Protein AF-A0A1D9LCJ1-F1 (afdb_monomer)

InterPro domains:
  IPR001387 Cro/C1-type, helix-turn-helix domain [PS50943] (10-64)
  IPR001387 Cro/C1-type, helix-turn-helix domain [cd00093] (10-64)
  IPR010982 Lambda repressor-like, DNA-binding domain superfamily [G3DSA:1.10.260.40] (9-82)
  IPR010982 Lambda repressor-like, DNA-binding domain superfamily [SSF47413] (7-64)
  IPR055172 RsaL-like, HTH domain [PF22495] (10-53)

Structure (mmCIF, N/CA/C/O backbone):
data_AF-A0A1D9LCJ1-F1
#
_entry.id   AF-A0A1D9LCJ1-F1
#
loop_
_atom_site.group_PDB
_atom_site.id
_atom_site.type_symbol
_atom_site.label_atom_id
_atom_site.label_alt_id
_atom_site.label_comp_id
_atom_site.label_asym_id
_atom_site.label_entity_id
_atom_site.label_seq_id
_atom_site.pdbx_PDB_ins_code
_atom_site.Cartn_x
_atom_site.Cartn_y
_atom_site.Cartn_z
_atom_site.occupancy
_atom_site.B_iso_or_equiv
_atom_site.auth_seq_id
_atom_site.auth_comp_id
_atom_site.auth_asym_id
_atom_site.auth_atom_id
_atom_site.pdbx_PDB_model_num
ATOM 1 N N . MET A 1 1 ? -7.397 -2.219 -14.719 1.00 39.66 1 MET A N 1
ATOM 2 C CA . MET A 1 1 ? -7.357 -3.474 -13.934 1.00 39.66 1 MET A CA 1
ATOM 3 C C . MET A 1 1 ? -8.109 -3.286 -12.623 1.00 39.66 1 MET A C 1
ATOM 5 O O . MET A 1 1 ? -7.957 -2.248 -11.983 1.00 39.66 1 MET A O 1
ATOM 9 N N . LYS A 1 2 ? -8.974 -4.237 -12.256 1.00 38.28 2 LYS A N 1
ATOM 10 C CA . LYS A 1 2 ? -9.652 -4.252 -10.954 1.00 38.28 2 LYS A CA 1
ATOM 11 C C . LYS A 1 2 ? -8.644 -4.743 -9.913 1.00 38.28 2 LYS A C 1
ATOM 13 O O . LYS A 1 2 ? -8.410 -5.937 -9.819 1.00 38.28 2 LYS A O 1
ATOM 18 N N . THR A 1 3 ? -8.035 -3.838 -9.155 1.00 47.38 3 THR A N 1
ATOM 19 C CA . THR A 1 3 ? -7.283 -4.203 -7.945 1.00 47.38 3 THR A CA 1
ATOM 20 C C . THR A 1 3 ? -8.301 -4.446 -6.832 1.00 47.38 3 THR A C 1
ATOM 22 O O . THR A 1 3 ? -8.508 -3.591 -5.976 1.00 47.38 3 THR A O 1
ATOM 25 N N . GLN A 1 4 ? -9.053 -5.543 -6.926 1.00 54.41 4 GLN A N 1
ATOM 26 C CA . GLN A 1 4 ? -9.739 -6.078 -5.755 1.00 54.41 4 GLN A CA 1
ATOM 27 C C . GLN A 1 4 ? -8.716 -6.909 -4.992 1.00 54.41 4 GLN A C 1
ATOM 29 O O . GLN A 1 4 ? -7.950 -7.660 -5.593 1.00 54.41 4 GLN A O 1
ATOM 34 N N . LEU A 1 5 ? -8.672 -6.732 -3.675 1.00 60.41 5 LEU A N 1
ATOM 35 C CA . LEU A 1 5 ? -7.901 -7.625 -2.827 1.00 60.41 5 LEU A CA 1
ATOM 36 C C . LEU A 1 5 ? -8.517 -9.025 -2.972 1.00 60.41 5 LEU A C 1
ATOM 38 O O . LEU A 1 5 ? -9.686 -9.219 -2.650 1.00 60.41 5 LEU A O 1
ATOM 42 N N . ASN A 1 6 ? -7.739 -9.988 -3.466 1.00 71.56 6 ASN A N 1
ATOM 43 C CA . ASN A 1 6 ? -8.166 -11.392 -3.539 1.00 71.56 6 ASN A CA 1
ATOM 44 C C . ASN A 1 6 ? -8.260 -12.038 -2.140 1.00 71.56 6 ASN A C 1
ATOM 46 O O . ASN A 1 6 ? -8.748 -13.154 -2.004 1.00 71.56 6 ASN A O 1
ATOM 50 N N . GLN A 1 7 ? -7.7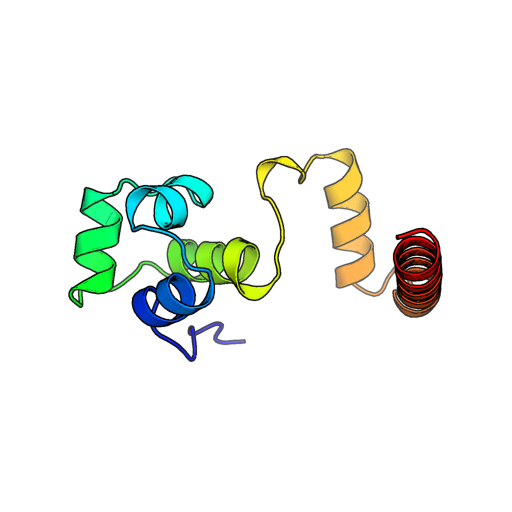84 -11.330 -1.111 1.00 83.38 7 GLN A N 1
ATOM 51 C CA . GLN A 1 7 ? -7.809 -11.694 0.302 1.00 83.38 7 GLN A CA 1
ATOM 52 C C . GLN A 1 7 ? -8.400 -10.538 1.110 1.00 83.38 7 GLN A C 1
ATOM 54 O O . GLN A 1 7 ? -8.236 -9.364 0.773 1.00 83.38 7 GLN A O 1
ATOM 59 N N . THR A 1 8 ? -9.072 -10.838 2.211 1.00 90.88 8 THR A N 1
ATOM 60 C CA . THR A 1 8 ? -9.581 -9.809 3.119 1.00 90.88 8 THR A CA 1
ATOM 61 C C . THR A 1 8 ? -8.430 -9.097 3.835 1.00 90.88 8 THR A C 1
ATOM 63 O O . THR A 1 8 ? -7.383 -9.682 4.116 1.00 90.88 8 THR A O 1
ATOM 66 N N . ALA A 1 9 ? -8.635 -7.835 4.226 1.00 93.69 9 ALA A N 1
ATOM 67 C CA . ALA A 1 9 ? -7.641 -7.091 5.008 1.00 93.69 9 ALA A CA 1
ATOM 68 C C . ALA A 1 9 ? -7.253 -7.817 6.313 1.00 93.69 9 ALA A C 1
ATOM 70 O O . ALA A 1 9 ? -6.108 -7.747 6.752 1.00 93.69 9 ALA A O 1
ATOM 71 N N . ARG A 1 10 ? -8.192 -8.567 6.908 1.00 95.31 10 ARG A N 1
ATOM 72 C CA . ARG A 1 10 ? -7.950 -9.385 8.101 1.00 95.31 10 ARG A CA 1
ATOM 73 C C . ARG A 1 10 ? -6.983 -10.541 7.829 1.00 95.31 10 ARG A C 1
ATOM 75 O O . ARG A 1 10 ? -6.139 -10.817 8.676 1.00 95.31 10 ARG A O 1
ATOM 82 N N . GLU A 1 11 ? -7.109 -11.226 6.697 1.00 95.31 11 GLU A N 1
ATOM 83 C CA . GLU A 1 11 ? -6.216 -12.335 6.327 1.00 95.31 11 GLU A CA 1
ATOM 84 C C . GLU A 1 11 ? -4.797 -11.837 6.059 1.00 95.31 11 GLU A C 1
ATOM 86 O O . GLU A 1 11 ? -3.853 -12.372 6.638 1.00 95.31 11 GLU A O 1
ATOM 91 N N . ILE A 1 12 ? -4.664 -10.752 5.290 1.00 95.19 12 ILE A N 1
ATOM 92 C CA . ILE A 1 12 ? -3.373 -10.093 5.027 1.00 95.19 12 ILE A CA 1
ATOM 93 C C . ILE A 1 12 ? -2.722 -9.671 6.353 1.00 95.19 12 ILE A C 1
ATOM 95 O O . ILE A 1 12 ? -1.544 -9.929 6.603 1.00 95.19 12 ILE A O 1
ATOM 99 N N . ARG A 1 13 ? -3.498 -9.081 7.271 1.00 96.50 13 ARG A N 1
ATOM 100 C CA . ARG A 1 13 ? -2.990 -8.715 8.596 1.00 96.50 13 ARG A CA 1
ATOM 101 C C . ARG A 1 13 ? -2.504 -9.926 9.396 1.00 96.50 13 ARG A C 1
ATOM 103 O O . ARG A 1 13 ? -1.469 -9.850 10.049 1.00 96.50 13 ARG A O 1
ATOM 110 N N . ARG A 1 14 ? -3.238 -11.041 9.371 1.00 95.38 14 ARG A N 1
ATOM 111 C CA . ARG A 1 14 ? -2.824 -12.264 10.078 1.00 95.38 14 ARG A CA 1
ATOM 112 C C . ARG A 1 14 ? -1.515 -12.824 9.526 1.00 95.38 14 ARG A C 1
ATOM 114 O O . ARG A 1 14 ? -0.687 -13.251 10.318 1.00 95.38 14 ARG A O 1
ATOM 121 N N . GLN A 1 15 ? -1.312 -12.773 8.210 1.00 94.38 15 GLN A N 1
ATOM 122 C CA . GLN A 1 15 ? -0.076 -13.234 7.566 1.00 94.38 15 GLN A CA 1
ATOM 123 C C . GLN A 1 15 ? 1.142 -12.384 7.941 1.00 94.38 15 GLN A C 1
ATOM 125 O O . GLN A 1 15 ? 2.235 -12.915 8.082 1.00 94.38 15 GLN A O 1
ATOM 130 N N . THR A 1 16 ? 0.953 -11.081 8.154 1.00 91.88 16 THR A N 1
ATOM 131 C CA . THR A 1 16 ? 2.039 -10.175 8.571 1.00 91.88 16 THR A CA 1
ATOM 132 C C . THR A 1 16 ? 2.349 -10.236 10.072 1.00 91.88 16 THR A C 1
ATOM 13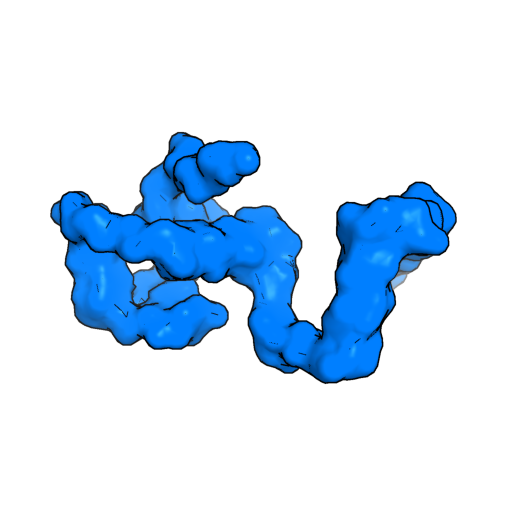4 O O . THR A 1 16 ? 3.294 -9.595 10.521 1.00 91.88 16 THR A O 1
ATOM 137 N N . GLY A 1 17 ? 1.551 -10.956 10.872 1.00 94.94 17 GLY A N 1
ATOM 138 C CA . GLY A 1 17 ? 1.713 -11.027 12.331 1.00 94.94 17 GLY A CA 1
ATOM 139 C C . GLY A 1 17 ? 1.387 -9.724 13.075 1.00 94.94 17 GLY A C 1
ATOM 140 O O . GLY A 1 17 ? 1.595 -9.635 14.284 1.00 94.94 17 GLY A O 1
ATOM 141 N N . LEU A 1 18 ? 0.855 -8.710 12.385 1.00 96.62 18 LEU A N 1
ATOM 142 C CA . LEU A 1 18 ? 0.571 -7.400 12.968 1.00 96.62 18 LEU A CA 1
ATOM 143 C C . LEU A 1 18 ? -0.767 -7.381 13.718 1.00 96.62 18 LEU A C 1
ATOM 145 O O . LEU A 1 18 ? -1.775 -7.978 13.309 1.00 96.62 18 LEU A O 1
ATOM 149 N N . ASN A 1 19 ? -0.822 -6.605 14.800 1.00 97.38 19 ASN A N 1
ATOM 150 C CA . ASN A 1 19 ? -2.101 -6.274 15.424 1.00 97.38 19 ASN A CA 1
ATOM 151 C C . ASN A 1 19 ? -2.873 -5.230 14.585 1.00 97.38 19 ASN A C 1
ATOM 153 O O . ASN A 1 19 ? -2.344 -4.652 13.634 1.00 97.38 19 ASN A O 1
ATOM 157 N N . GLN A 1 20 ? -4.148 -4.989 14.913 1.00 97.19 20 GLN A N 1
ATOM 158 C CA . GLN A 1 20 ? -4.981 -4.046 14.152 1.00 97.19 20 GLN A CA 1
ATOM 159 C C . GLN A 1 20 ? -4.376 -2.638 14.122 1.00 97.19 20 GLN A C 1
ATOM 161 O O . GLN A 1 20 ? -4.298 -2.028 13.062 1.00 97.19 20 GLN A O 1
ATOM 166 N N . GLN A 1 21 ? -3.920 -2.123 15.264 1.00 97.69 21 GLN A N 1
ATOM 167 C CA . GLN A 1 21 ? -3.367 -0.774 15.333 1.00 97.69 21 GLN A CA 1
ATOM 168 C C . GLN A 1 21 ? -2.146 -0.625 14.421 1.00 97.69 21 GLN A C 1
ATOM 170 O O . GLN A 1 21 ? -2.125 0.290 13.608 1.00 97.69 21 GLN A O 1
ATOM 175 N N . GLN A 1 22 ? -1.185 -1.547 14.508 1.00 97.56 22 GLN A N 1
ATOM 176 C CA . GLN A 1 22 ? 0.038 -1.545 13.699 1.00 97.56 22 GLN A CA 1
ATOM 177 C C . GLN A 1 22 ? -0.252 -1.690 12.203 1.00 97.56 22 GLN A C 1
ATOM 179 O O . GLN A 1 22 ? 0.385 -1.043 11.378 1.00 97.56 22 GLN A O 1
ATOM 184 N N . PHE A 1 23 ? -1.203 -2.548 11.838 1.00 97.88 23 PHE A N 1
ATOM 185 C CA . PHE A 1 23 ? -1.546 -2.788 10.441 1.00 97.88 23 PHE A CA 1
ATOM 186 C C . PHE A 1 23 ? -2.209 -1.570 9.793 1.00 97.88 23 PHE A C 1
ATOM 188 O O . PHE A 1 23 ? -1.831 -1.154 8.696 1.00 97.88 23 PHE A O 1
ATOM 195 N N . TRP A 1 24 ? -3.197 -0.990 10.477 1.00 97.88 24 TRP A N 1
ATOM 196 C CA . TRP A 1 24 ? -3.996 0.109 9.943 1.00 97.88 24 TRP A CA 1
ATOM 197 C C . TRP A 1 24 ? -3.264 1.456 10.023 1.00 97.88 24 TRP A C 1
ATOM 199 O O . TRP A 1 24 ? -3.400 2.268 9.104 1.00 97.88 24 TRP A O 1
ATOM 209 N N . SER A 1 25 ? -2.423 1.675 11.043 1.00 97.12 25 SER A N 1
ATOM 210 C CA . SER A 1 25 ? -1.663 2.924 11.183 1.00 97.12 25 SER A CA 1
ATOM 211 C C . SER A 1 25 ? -0.673 3.150 10.041 1.00 97.12 25 SER A C 1
ATOM 213 O O . SER A 1 25 ? -0.531 4.286 9.596 1.00 97.12 25 SER A O 1
ATOM 215 N N . ARG A 1 26 ? -0.066 2.085 9.491 1.00 96.44 26 ARG A N 1
ATOM 216 C CA . ARG A 1 26 ? 0.869 2.169 8.349 1.00 96.44 26 ARG A CA 1
ATOM 217 C C . ARG A 1 26 ? 0.254 2.752 7.072 1.00 96.44 26 ARG A C 1
ATOM 219 O O . ARG A 1 26 ? 0.984 3.159 6.176 1.00 96.44 26 ARG A O 1
ATOM 226 N N . ILE A 1 27 ? -1.076 2.787 6.976 1.00 96.44 27 ILE A N 1
ATOM 227 C CA . ILE A 1 27 ? -1.810 3.383 5.849 1.00 96.44 27 ILE A CA 1
ATOM 228 C C . ILE A 1 27 ? -2.699 4.557 6.283 1.00 96.44 27 ILE A C 1
ATOM 230 O O . ILE A 1 27 ? -3.634 4.923 5.572 1.00 96.44 27 ILE A O 1
ATOM 234 N N . GLY A 1 28 ? -2.439 5.135 7.462 1.00 95.81 28 GLY A N 1
ATOM 235 C CA . GLY A 1 28 ? -3.164 6.302 7.972 1.00 95.81 28 GLY A CA 1
ATOM 236 C C . GLY A 1 28 ? -4.605 6.021 8.410 1.00 95.81 28 GLY A C 1
ATOM 237 O O . GLY A 1 28 ? -5.416 6.943 8.490 1.00 95.81 28 GLY A O 1
ATOM 238 N N . VAL A 1 29 ? -4.954 4.763 8.688 1.00 97.62 29 VAL A N 1
ATOM 239 C CA . VAL A 1 29 ? -6.286 4.372 9.166 1.00 97.62 29 VAL A CA 1
ATOM 240 C C . VAL A 1 29 ? -6.242 4.141 10.677 1.00 97.62 29 VAL A C 1
ATOM 242 O O . VAL A 1 29 ? -5.355 3.473 11.202 1.00 97.62 29 VAL A O 1
ATOM 245 N N . THR A 1 30 ? -7.226 4.678 11.401 1.00 97.75 30 THR A N 1
ATOM 246 C CA . THR A 1 30 ? -7.345 4.462 12.851 1.00 97.75 30 THR A CA 1
ATOM 247 C C . THR A 1 30 ? -7.679 3.003 13.173 1.00 97.75 30 THR A C 1
ATOM 249 O O . THR A 1 30 ? -8.332 2.317 12.386 1.00 97.75 30 THR A O 1
ATOM 252 N N . GLN A 1 31 ? -7.316 2.527 14.370 1.00 96.69 31 GLN A N 1
ATOM 253 C CA . GLN A 1 31 ? -7.652 1.161 14.800 1.00 96.69 31 GLN A CA 1
ATOM 254 C C . GLN A 1 31 ? -9.170 0.903 14.773 1.00 96.69 31 GLN A C 1
ATOM 256 O O . GLN A 1 31 ? -9.601 -0.144 14.293 1.00 96.69 31 GLN A O 1
ATOM 261 N N . SER A 1 32 ? -9.992 1.865 15.207 1.00 97.38 32 SER A N 1
ATOM 262 C CA . SER A 1 32 ? -11.455 1.735 15.189 1.00 97.38 32 SER A CA 1
ATOM 263 C C . SER A 1 32 ? -12.032 1.712 13.768 1.00 97.38 32 SER A C 1
ATOM 265 O O . SER A 1 32 ? -12.986 0.977 13.503 1.00 97.38 32 SER A O 1
ATOM 267 N N . GLY A 1 33 ? -11.443 2.464 12.832 1.00 97.12 33 GLY A N 1
ATOM 268 C CA . GLY A 1 33 ? -11.782 2.399 11.409 1.00 97.12 33 GLY A CA 1
ATOM 269 C C . GLY A 1 33 ? -11.424 1.043 10.802 1.00 97.12 33 GLY A C 1
ATOM 270 O O . GLY A 1 33 ? -12.262 0.406 10.165 1.00 97.12 33 GLY A O 1
ATOM 271 N N . GLY A 1 34 ? -10.213 0.569 11.085 1.00 97.31 34 GLY A N 1
ATOM 272 C CA . GLY A 1 34 ? -9.721 -0.735 10.662 1.00 97.31 34 GLY A CA 1
ATOM 273 C C . GLY A 1 34 ? -10.541 -1.909 11.189 1.00 97.31 34 GLY A C 1
ATOM 274 O O . GLY A 1 34 ? -10.889 -2.814 10.435 1.00 97.31 34 GLY A O 1
ATOM 275 N N . SER A 1 35 ? -10.944 -1.859 12.460 1.00 97.56 35 SER A N 1
ATOM 276 C CA . SER A 1 35 ? -11.817 -2.871 13.066 1.00 97.56 35 SER A CA 1
ATOM 277 C C . SER A 1 35 ? -13.140 -3.014 12.304 1.00 97.56 35 SER A C 1
ATOM 279 O O . SER A 1 35 ? -13.553 -4.131 11.994 1.00 97.56 35 SER A O 1
ATOM 281 N N . ARG A 1 36 ? -13.756 -1.891 11.899 1.00 97.88 36 ARG A N 1
ATOM 282 C CA . ARG A 1 36 ? -14.988 -1.897 11.087 1.00 97.88 36 ARG A CA 1
ATOM 283 C C . AR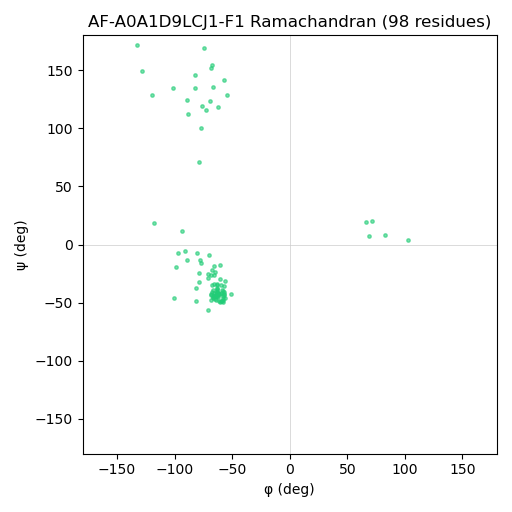G A 1 36 ? -14.767 -2.537 9.718 1.00 97.88 36 ARG A C 1
ATOM 285 O O . ARG A 1 36 ? -15.624 -3.280 9.246 1.00 97.88 36 ARG A O 1
ATOM 292 N N . TYR A 1 37 ? -13.636 -2.251 9.077 1.00 97.06 37 TYR A N 1
ATOM 293 C CA . TYR A 1 37 ? -13.276 -2.868 7.800 1.00 97.06 37 TYR A CA 1
ATOM 294 C C . TYR A 1 37 ? -13.101 -4.381 7.936 1.00 97.06 37 TYR A C 1
ATOM 296 O O . TYR A 1 37 ? -13.640 -5.143 7.137 1.00 97.06 37 TYR A O 1
ATOM 304 N N . GLU A 1 38 ? -12.422 -4.834 8.990 1.00 96.00 38 GLU A N 1
ATOM 305 C CA . GLU A 1 38 ? -12.264 -6.264 9.269 1.00 96.00 38 GLU A CA 1
ATOM 306 C C . GLU A 1 38 ? -13.574 -6.962 9.662 1.00 96.00 38 GLU A C 1
ATOM 308 O O . GLU A 1 38 ? -13.656 -8.184 9.552 1.00 96.00 38 GLU A O 1
ATOM 313 N N . SER A 1 39 ? -14.584 -6.227 10.137 1.00 95.69 39 SER A N 1
ATOM 314 C CA . SER A 1 39 ? -15.889 -6.765 10.539 1.00 95.69 39 SER A CA 1
ATOM 315 C C . SER A 1 39 ? -16.949 -6.725 9.431 1.00 95.69 39 SER A C 1
ATOM 317 O O . SER A 1 39 ? -18.126 -6.914 9.721 1.00 95.69 39 SER A O 1
ATOM 319 N N . GLY A 1 40 ? -16.562 -6.455 8.180 1.00 91.75 40 GLY A N 1
ATOM 320 C CA . GLY A 1 40 ? -17.459 -6.529 7.021 1.00 91.75 40 GLY A CA 1
ATOM 321 C C . GLY A 1 40 ? -17.973 -5.186 6.499 1.00 91.75 40 GLY A C 1
ATOM 322 O O . GLY A 1 40 ? -18.746 -5.163 5.542 1.00 91.75 40 GLY A O 1
ATOM 323 N N . ARG A 1 41 ? -17.535 -4.048 7.059 1.00 95.19 41 ARG A N 1
ATOM 324 C CA . ARG A 1 41 ? -17.792 -2.749 6.420 1.00 95.19 41 ARG A CA 1
ATOM 325 C C . ARG A 1 41 ? -17.028 -2.675 5.100 1.00 95.19 41 ARG A C 1
ATOM 327 O O . ARG A 1 41 ? -15.835 -2.962 5.059 1.00 95.19 41 ARG A O 1
ATOM 334 N N . ASN A 1 42 ? -17.691 -2.183 4.054 1.00 94.88 42 ASN A N 1
ATOM 335 C CA . ASN A 1 42 ? -17.041 -1.933 2.772 1.00 94.88 42 ASN A CA 1
ATOM 336 C C . ASN A 1 42 ? -15.808 -1.026 2.936 1.00 94.88 42 ASN A C 1
ATOM 338 O O . ASN A 1 42 ? -15.888 0.059 3.523 1.00 94.88 42 ASN A O 1
ATOM 342 N N . ILE A 1 43 ? -14.682 -1.474 2.386 1.00 95.75 43 ILE A N 1
ATOM 343 C CA . ILE A 1 43 ? -13.417 -0.745 2.403 1.00 95.75 43 ILE A CA 1
ATOM 344 C C . ILE A 1 43 ? -13.378 0.159 1.168 1.00 95.75 43 ILE A C 1
ATOM 346 O O . ILE A 1 43 ? -13.497 -0.350 0.052 1.00 95.75 43 ILE A O 1
ATOM 350 N N . PRO A 1 44 ? -13.183 1.482 1.303 1.00 95.81 44 PRO A N 1
ATOM 351 C CA . PRO A 1 44 ? -13.029 2.353 0.144 1.00 95.81 44 PRO A CA 1
ATOM 352 C C . PRO A 1 44 ? -11.874 1.894 -0.751 1.00 95.81 44 PRO A C 1
ATOM 354 O O . PRO A 1 44 ? -10.816 1.505 -0.257 1.00 95.81 44 PRO A O 1
ATOM 357 N N . ARG A 1 45 ? -12.044 1.986 -2.074 1.00 94.75 45 ARG A N 1
ATOM 358 C CA . ARG A 1 45 ? -11.016 1.571 -3.043 1.00 94.75 45 ARG A CA 1
ATOM 359 C C . ARG A 1 45 ? -9.628 2.181 -2.772 1.00 94.75 45 ARG A C 1
ATOM 361 O O . ARG A 1 45 ? -8.670 1.416 -2.816 1.00 94.75 45 ARG A O 1
ATOM 368 N N . PRO A 1 46 ? -9.485 3.479 -2.423 1.00 96.38 46 PRO A N 1
ATOM 369 C CA . PRO A 1 46 ? -8.176 4.037 -2.079 1.00 96.38 46 PRO A CA 1
ATOM 370 C C . PRO A 1 46 ? -7.506 3.313 -0.904 1.00 96.38 46 PRO A C 1
ATOM 372 O O . PRO A 1 46 ? -6.317 3.022 -0.957 1.00 96.38 46 PRO A O 1
ATOM 375 N N . VAL A 1 47 ? -8.280 2.944 0.122 1.00 96.69 47 VAL A N 1
ATOM 376 C CA . VAL A 1 47 ? -7.771 2.209 1.288 1.00 96.69 47 VAL A CA 1
ATOM 377 C C . VAL A 1 47 ? -7.347 0.793 0.891 1.00 96.69 47 VAL A C 1
ATOM 379 O O . VAL A 1 47 ? -6.285 0.346 1.307 1.00 96.69 47 VAL A O 1
ATOM 382 N N . GLN A 1 48 ? -8.113 0.107 0.034 1.00 95.88 48 GLN A N 1
ATOM 383 C CA . GLN A 1 48 ? -7.719 -1.208 -0.497 1.00 95.88 48 GLN A CA 1
ATOM 384 C C . GLN A 1 48 ? -6.398 -1.137 -1.277 1.00 95.88 48 GLN A C 1
ATOM 386 O O . GLN A 1 48 ? -5.534 -1.998 -1.117 1.00 95.88 48 GLN A O 1
ATOM 391 N N . THR A 1 49 ? -6.215 -0.094 -2.093 1.00 95.19 49 THR A N 1
ATOM 392 C CA . THR A 1 49 ? -4.963 0.130 -2.825 1.00 95.19 49 THR A CA 1
ATOM 393 C C . THR A 1 49 ? -3.791 0.336 -1.871 1.00 95.19 49 THR A C 1
ATOM 395 O O . THR A 1 49 ? -2.757 -0.298 -2.059 1.00 95.19 49 THR A O 1
ATOM 398 N N . LEU A 1 50 ? -3.954 1.147 -0.821 1.00 96.38 50 LEU A N 1
ATOM 399 C CA . LEU A 1 50 ? -2.900 1.351 0.178 1.00 96.38 50 LEU A CA 1
ATOM 400 C C . LEU A 1 50 ? -2.559 0.064 0.939 1.00 96.38 50 LEU A C 1
ATOM 402 O O . LEU A 1 50 ? -1.380 -0.203 1.156 1.00 96.38 50 LEU A O 1
ATOM 406 N N . VAL A 1 51 ? -3.556 -0.766 1.279 1.00 96.25 51 VAL A N 1
ATOM 407 C CA . VAL A 1 51 ? -3.311 -2.097 1.868 1.00 96.25 51 VAL A CA 1
ATOM 408 C C . VAL A 1 51 ? -2.414 -2.934 0.953 1.00 96.25 51 VAL A C 1
ATOM 410 O O . VAL A 1 51 ? -1.443 -3.512 1.432 1.00 96.25 51 VAL A O 1
ATOM 413 N N . SER A 1 52 ? -2.695 -2.967 -0.353 1.00 95.06 52 SER A N 1
ATOM 414 C CA . SER A 1 52 ? -1.875 -3.713 -1.317 1.00 95.06 52 SER A CA 1
ATOM 415 C C . SER A 1 52 ? -0.458 -3.155 -1.427 1.00 95.06 52 SER A C 1
ATOM 417 O O . SER A 1 52 ? 0.509 -3.905 -1.347 1.00 95.06 52 SER A O 1
ATOM 419 N N . VAL A 1 53 ? -0.319 -1.837 -1.577 1.00 94.56 53 VAL A N 1
ATOM 420 C CA . VAL A 1 53 ? 0.988 -1.172 -1.707 1.00 94.56 53 VAL A CA 1
ATOM 421 C C . VAL A 1 53 ? 1.874 -1.456 -0.496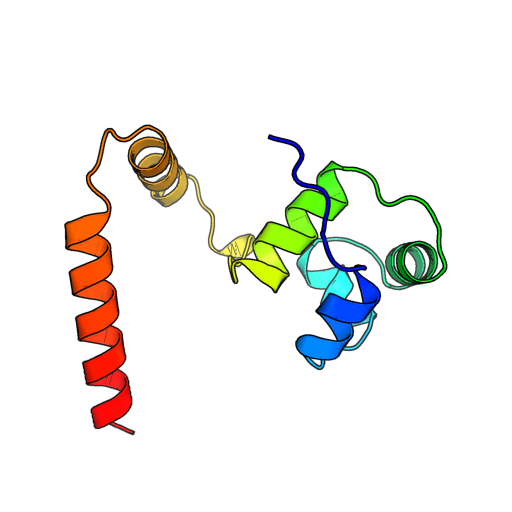 1.00 94.56 53 VAL A C 1
ATOM 423 O O . VAL A 1 53 ? 3.019 -1.865 -0.664 1.00 94.56 53 VAL A O 1
ATOM 426 N N . VAL A 1 54 ? 1.338 -1.301 0.713 1.00 96.56 54 VAL A N 1
ATOM 427 C CA . VAL A 1 54 ? 2.136 -1.420 1.937 1.00 96.56 54 VAL A CA 1
ATOM 428 C C . VAL A 1 54 ? 2.343 -2.869 2.361 1.00 96.56 54 VAL A C 1
ATOM 430 O O . VAL A 1 54 ? 3.466 -3.260 2.659 1.00 96.56 54 VAL A O 1
ATOM 433 N N . HIS A 1 55 ? 1.278 -3.671 2.410 1.00 95.38 55 HIS A N 1
ATOM 434 C CA . HIS A 1 55 ? 1.323 -4.986 3.063 1.00 95.38 55 HIS A CA 1
ATOM 435 C C . HIS A 1 55 ? 1.512 -6.156 2.100 1.00 95.38 55 HIS A C 1
ATOM 437 O O . HIS A 1 55 ? 1.925 -7.220 2.544 1.00 95.38 55 HIS A O 1
ATOM 443 N N . ILE A 1 56 ? 1.223 -5.978 0.806 1.00 94.00 56 ILE A N 1
ATOM 444 C CA . ILE A 1 56 ? 1.453 -7.015 -0.215 1.00 94.00 56 ILE A CA 1
ATOM 445 C C . ILE A 1 56 ? 2.739 -6.721 -0.990 1.00 94.00 56 ILE A C 1
ATOM 447 O O . ILE A 1 56 ? 3.551 -7.616 -1.196 1.00 94.00 56 ILE A O 1
ATOM 451 N N . HIS A 1 57 ? 2.940 -5.474 -1.418 1.00 92.12 57 HIS A N 1
ATOM 452 C CA . HIS A 1 57 ? 4.118 -5.085 -2.199 1.00 92.12 57 HIS A CA 1
ATOM 453 C C . HIS A 1 57 ? 5.296 -4.612 -1.338 1.00 92.12 57 HIS A C 1
ATOM 455 O O . HIS A 1 57 ? 6.364 -4.352 -1.881 1.00 92.12 57 HIS A O 1
ATOM 461 N N . GLY A 1 58 ? 5.116 -4.485 -0.018 1.00 93.19 58 GLY A N 1
ATOM 462 C CA . GLY A 1 58 ? 6.185 -4.087 0.901 1.00 93.19 58 GLY A CA 1
ATOM 463 C C . GLY A 1 58 ? 6.684 -2.652 0.702 1.00 93.19 58 GLY A C 1
ATOM 464 O O . GLY A 1 58 ? 7.793 -2.327 1.118 1.00 93.19 58 GLY A O 1
ATOM 465 N N . ILE A 1 59 ? 5.903 -1.784 0.050 1.00 93.25 59 ILE A N 1
ATOM 466 C CA . ILE A 1 59 ? 6.322 -0.411 -0.244 1.00 93.25 59 ILE A CA 1
ATOM 467 C C . ILE A 1 59 ? 5.953 0.492 0.929 1.00 93.25 59 ILE A C 1
ATOM 469 O O . ILE A 1 59 ? 4.783 0.791 1.173 1.00 93.25 59 ILE A O 1
ATOM 473 N N . GLU A 1 60 ? 6.967 0.988 1.627 1.00 92.88 60 GLU A N 1
ATOM 474 C CA . GLU A 1 60 ? 6.801 1.984 2.681 1.00 92.88 60 GLU A CA 1
ATOM 475 C C . GLU A 1 60 ? 6.470 3.357 2.081 1.00 92.88 60 GLU A C 1
ATOM 477 O O . GLU A 1 60 ? 7.285 3.964 1.382 1.00 92.88 60 GLU A O 1
ATOM 482 N N . LEU A 1 61 ? 5.272 3.868 2.380 1.00 92.25 61 LEU A N 1
ATOM 483 C CA . LEU A 1 61 ? 4.778 5.136 1.828 1.00 92.25 61 LEU A CA 1
ATOM 484 C C . LEU A 1 61 ? 5.685 6.322 2.178 1.00 92.25 61 LEU A C 1
ATOM 486 O O . LEU A 1 61 ? 5.871 7.210 1.353 1.00 92.25 61 LEU A O 1
ATOM 490 N N . GLU A 1 62 ? 6.284 6.312 3.369 1.00 91.88 62 GLU A N 1
ATOM 491 C CA . GLU A 1 62 ? 7.177 7.371 3.860 1.00 91.88 62 GLU A CA 1
ATOM 492 C C . GLU A 1 62 ? 8.477 7.476 3.053 1.00 91.88 62 GLU A C 1
ATOM 494 O O . GLU A 1 62 ? 9.063 8.553 2.947 1.00 91.88 62 GLU A O 1
ATOM 499 N N . LYS A 1 63 ? 8.918 6.374 2.432 1.00 92.81 63 LYS A N 1
ATOM 500 C CA . LYS A 1 63 ? 10.112 6.368 1.580 1.00 92.81 63 LYS A CA 1
ATOM 501 C C . LYS A 1 63 ? 9.837 6.976 0.205 1.00 92.81 63 LYS A C 1
ATOM 503 O O . LYS A 1 63 ? 10.787 7.328 -0.496 1.00 92.81 63 LYS A O 1
ATOM 508 N N . ILE A 1 64 ? 8.575 7.128 -0.201 1.00 93.06 64 ILE A N 1
ATOM 509 C CA . ILE A 1 64 ? 8.210 7.737 -1.485 1.00 93.06 64 ILE A CA 1
ATOM 510 C C . ILE A 1 64 ? 8.369 9.256 -1.382 1.00 93.06 64 ILE A C 1
ATOM 512 O O . ILE A 1 64 ? 7.691 9.932 -0.615 1.00 93.06 64 ILE A O 1
ATOM 516 N N . ASN A 1 65 ? 9.245 9.814 -2.210 1.00 95.31 65 ASN A N 1
ATOM 517 C CA . ASN A 1 65 ? 9.530 11.240 -2.265 1.00 95.31 65 ASN A CA 1
ATOM 518 C C . ASN A 1 65 ? 9.535 11.744 -3.714 1.00 95.31 65 ASN A C 1
ATOM 520 O O . ASN A 1 65 ? 9.471 10.982 -4.677 1.00 95.31 65 ASN A O 1
ATOM 524 N N . ARG A 1 66 ? 9.614 13.065 -3.902 1.00 94.00 66 ARG A N 1
ATOM 525 C CA . ARG A 1 66 ? 9.571 13.676 -5.243 1.00 94.00 66 ARG A CA 1
ATOM 526 C C . ARG A 1 66 ? 10.672 13.148 -6.171 1.00 94.00 66 ARG A C 1
ATOM 528 O O . ARG A 1 66 ? 10.435 13.030 -7.374 1.00 94.00 66 ARG A O 1
ATOM 535 N N . HIS A 1 67 ? 11.852 12.861 -5.622 1.00 91.94 67 HIS A N 1
ATOM 536 C CA . HIS A 1 67 ? 13.007 12.415 -6.388 1.00 91.94 67 HIS A CA 1
ATOM 537 C C . HIS A 1 67 ? 12.805 10.986 -6.908 1.00 91.94 67 HIS A C 1
ATOM 539 O O . HIS A 1 67 ? 12.811 10.779 -8.124 1.00 91.94 67 HIS A O 1
ATOM 545 N N . ASN A 1 68 ? 12.534 10.020 -6.024 1.00 93.94 68 ASN A N 1
ATOM 546 C CA . ASN A 1 68 ? 12.334 8.631 -6.443 1.00 93.94 68 ASN A CA 1
ATOM 547 C C . ASN A 1 68 ? 11.011 8.420 -7.196 1.00 93.94 68 ASN A C 1
ATOM 549 O O . ASN A 1 68 ? 10.971 7.615 -8.122 1.00 93.94 68 ASN A O 1
ATOM 553 N N . ALA A 1 69 ? 9.966 9.208 -6.922 1.00 94.06 69 ALA A N 1
ATOM 554 C CA . ALA A 1 69 ? 8.699 9.118 -7.644 1.00 94.06 69 ALA A CA 1
ATOM 555 C C . ALA A 1 69 ? 8.854 9.393 -9.147 1.00 94.06 69 ALA A C 1
ATOM 557 O O . ALA A 1 69 ? 8.098 8.849 -9.950 1.00 94.06 69 ALA A O 1
ATOM 558 N N . ARG A 1 70 ? 9.826 10.225 -9.552 1.00 94.38 70 ARG A N 1
ATOM 559 C CA . ARG A 1 70 ? 10.120 10.447 -10.975 1.00 94.38 70 ARG A CA 1
ATOM 560 C C . ARG A 1 70 ? 10.677 9.187 -11.634 1.00 94.38 70 ARG A C 1
ATOM 562 O O . ARG A 1 70 ? 10.227 8.842 -12.719 1.00 94.38 70 ARG A O 1
ATOM 569 N N . VAL A 1 71 ? 11.602 8.503 -10.962 1.00 93.38 71 VAL A N 1
ATOM 570 C CA . VAL A 1 71 ? 12.200 7.250 -11.446 1.00 93.38 71 VAL A CA 1
ATOM 571 C C . VAL A 1 71 ? 11.152 6.140 -11.491 1.00 93.38 71 VAL A C 1
ATOM 573 O O . VAL A 1 71 ? 11.022 5.469 -12.508 1.00 93.38 71 VAL A O 1
ATOM 576 N N . LEU A 1 72 ? 10.336 6.008 -10.439 1.00 92.00 72 LEU A N 1
ATOM 577 C CA . LEU A 1 72 ? 9.236 5.041 -10.391 1.00 92.00 72 LEU A CA 1
ATOM 578 C C . LEU A 1 72 ? 8.253 5.233 -11.552 1.00 92.00 72 LEU A C 1
ATOM 580 O O . LEU A 1 72 ? 7.850 4.257 -12.173 1.00 92.00 72 LEU A O 1
ATOM 584 N N . ARG A 1 73 ? 7.885 6.479 -11.881 1.00 94.44 73 ARG A N 1
ATOM 585 C CA . ARG A 1 73 ? 7.001 6.750 -13.026 1.0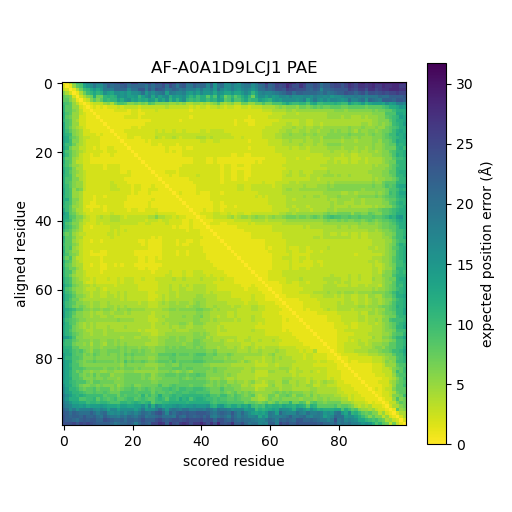0 94.44 73 ARG A CA 1
ATOM 586 C C . ARG A 1 73 ? 7.621 6.330 -14.355 1.00 94.44 73 ARG A C 1
ATOM 588 O O . ARG A 1 73 ? 6.922 5.712 -15.143 1.00 94.44 73 ARG A O 1
ATOM 595 N N . ALA A 1 74 ? 8.896 6.639 -14.578 1.00 94.44 74 ALA A N 1
ATOM 596 C CA . ALA A 1 74 ? 9.599 6.257 -15.801 1.00 94.44 74 ALA A CA 1
ATOM 597 C C . ALA A 1 74 ? 9.710 4.726 -15.938 1.00 94.44 74 ALA A C 1
ATOM 599 O O . ALA A 1 74 ? 9.425 4.178 -16.996 1.00 94.44 74 ALA A O 1
ATOM 600 N N . LEU A 1 75 ? 10.017 4.021 -14.842 1.00 94.06 75 LEU A N 1
ATOM 601 C CA . LEU A 1 75 ? 10.002 2.553 -14.798 1.00 94.06 75 LEU A CA 1
ATOM 602 C C . LEU A 1 75 ? 8.621 1.983 -15.148 1.00 94.06 75 LEU A C 1
ATOM 604 O O . LEU A 1 75 ? 8.509 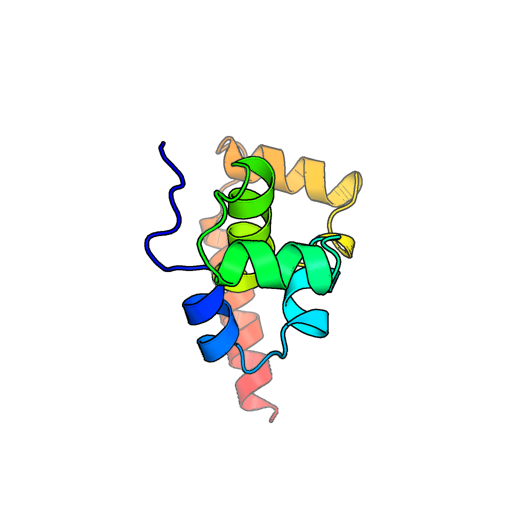1.101 -15.991 1.00 94.06 75 LEU A O 1
ATOM 608 N N . LEU A 1 76 ? 7.558 2.500 -14.524 1.00 91.31 76 LEU A N 1
ATOM 609 C CA . LEU A 1 76 ? 6.188 2.031 -14.765 1.00 91.31 76 LEU A CA 1
ATOM 610 C C . LEU A 1 76 ? 5.669 2.377 -16.170 1.00 91.31 76 LEU A C 1
ATOM 612 O O . LEU A 1 76 ? 4.794 1.676 -16.674 1.00 91.31 76 LEU A O 1
ATOM 616 N N . ALA A 1 77 ? 6.185 3.442 -16.786 1.00 94.81 77 ALA A N 1
ATOM 617 C CA . ALA A 1 77 ? 5.891 3.814 -18.169 1.00 94.81 77 ALA A CA 1
ATOM 618 C C . ALA A 1 77 ? 6.660 2.963 -19.198 1.00 94.81 77 ALA A C 1
ATOM 620 O O . ALA A 1 77 ? 6.310 2.982 -20.374 1.00 94.81 77 ALA A O 1
ATOM 621 N N . GLY A 1 78 ? 7.669 2.199 -18.761 1.00 94.50 78 GLY A N 1
ATOM 622 C CA . GLY A 1 78 ? 8.554 1.430 -19.638 1.00 94.50 78 GLY A CA 1
ATOM 623 C C . GLY A 1 78 ? 9.702 2.247 -20.240 1.00 94.50 78 GLY A C 1
ATOM 624 O O . GLY A 1 78 ? 10.428 1.730 -21.082 1.00 94.50 78 GLY A O 1
ATOM 625 N N . ASP A 1 79 ? 9.895 3.494 -19.798 1.00 94.75 79 ASP A N 1
ATOM 626 C CA . ASP A 1 79 ? 10.979 4.372 -20.262 1.00 94.75 79 ASP A CA 1
ATOM 627 C C . ASP A 1 79 ? 12.352 3.909 -19.747 1.00 94.75 79 ASP A C 1
ATOM 629 O O . ASP A 1 79 ? 13.391 4.218 -20.330 1.00 94.75 79 ASP A O 1
ATOM 633 N N . ILE A 1 80 ? 12.361 3.196 -18.618 1.00 92.75 80 ILE A N 1
ATOM 634 C CA . ILE A 1 80 ? 13.550 2.597 -18.013 1.00 92.75 80 ILE A CA 1
ATOM 635 C C . ILE A 1 80 ? 13.330 1.089 -17.946 1.00 92.75 80 ILE A C 1
ATOM 637 O O . ILE A 1 80 ? 12.322 0.632 -17.404 1.00 92.75 80 ILE A O 1
ATOM 641 N N . ASP A 1 81 ? 14.294 0.317 -18.446 1.00 92.56 81 ASP A N 1
ATOM 642 C CA . ASP A 1 81 ? 14.266 -1.136 -18.317 1.00 92.56 81 ASP A CA 1
ATOM 643 C C . ASP A 1 81 ? 14.499 -1.556 -16.858 1.00 92.56 81 ASP A C 1
ATOM 645 O O . ASP A 1 81 ? 15.503 -1.215 -16.226 1.00 92.56 81 ASP A O 1
ATOM 649 N N . ILE A 1 82 ? 13.547 -2.316 -16.322 1.00 92.81 82 ILE A N 1
ATOM 650 C CA . ILE A 1 82 ? 13.565 -2.820 -14.951 1.00 92.81 82 ILE A CA 1
ATOM 651 C C . ILE A 1 82 ? 14.486 -4.038 -14.784 1.00 92.81 82 ILE A C 1
ATOM 653 O O . ILE A 1 82 ? 14.972 -4.284 -13.678 1.00 92.81 82 ILE A O 1
ATOM 657 N N . GLN A 1 83 ? 14.755 -4.799 -15.851 1.00 93.75 83 GLN A N 1
ATOM 658 C CA . GLN A 1 83 ? 15.539 -6.038 -15.779 1.00 93.75 83 GLN A CA 1
ATOM 659 C C . GLN A 1 83 ? 16.958 -5.859 -15.213 1.00 93.75 83 GLN A C 1
ATOM 661 O O . GLN A 1 83 ? 17.307 -6.591 -14.281 1.00 93.75 83 GLN A O 1
ATOM 666 N N . PRO A 1 84 ? 17.781 -4.895 -15.678 1.00 92.50 84 PRO A N 1
ATOM 667 C CA . PRO A 1 84 ? 19.119 -4.704 -15.121 1.00 92.50 84 PRO A CA 1
ATOM 668 C C . PRO A 1 84 ? 19.086 -4.297 -13.642 1.00 92.50 84 PRO A C 1
ATOM 670 O O . PRO A 1 84 ? 19.935 -4.733 -12.866 1.00 92.50 84 PRO A O 1
ATOM 673 N N . LEU A 1 85 ? 18.086 -3.516 -13.224 1.00 89.75 85 LEU A N 1
ATOM 674 C CA . LEU A 1 85 ? 17.924 -3.110 -11.826 1.00 89.75 85 LEU A CA 1
ATOM 675 C C . LEU A 1 85 ? 17.557 -4.303 -10.937 1.00 89.75 85 LEU A C 1
ATOM 677 O O . LEU A 1 85 ? 18.132 -4.471 -9.865 1.00 89.75 85 LEU A O 1
ATOM 681 N N . LEU A 1 86 ? 16.652 -5.176 -11.394 1.00 91.50 86 LEU A N 1
ATOM 682 C CA . LEU A 1 86 ? 16.300 -6.399 -10.665 1.00 91.50 86 LEU A CA 1
ATOM 683 C C . LEU A 1 86 ? 17.488 -7.352 -10.527 1.00 91.50 86 LEU A C 1
ATOM 685 O O . LEU A 1 86 ? 17.642 -7.982 -9.483 1.00 91.50 86 LEU A O 1
ATOM 689 N N 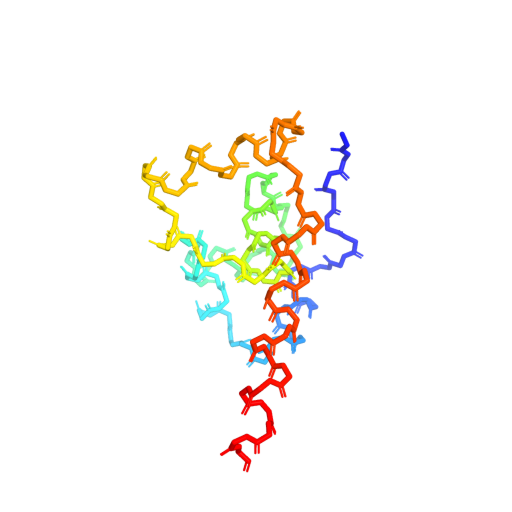. ALA A 1 87 ? 18.337 -7.456 -11.553 1.00 93.50 87 ALA A N 1
ATOM 690 C CA . ALA A 1 87 ? 19.555 -8.256 -11.472 1.00 93.50 87 ALA A CA 1
ATOM 691 C C . ALA A 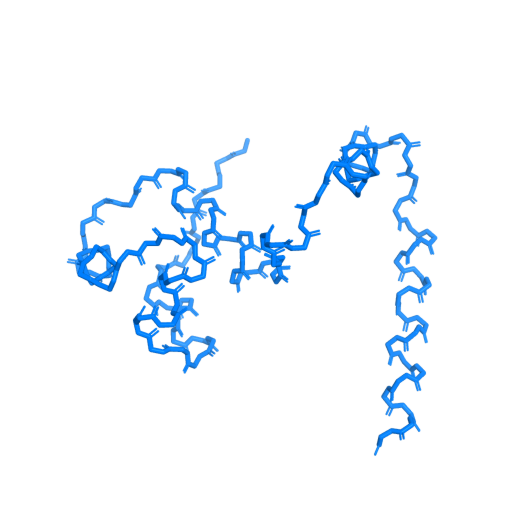1 87 ? 20.516 -7.721 -10.395 1.00 93.50 87 ALA A C 1
ATOM 693 O O . A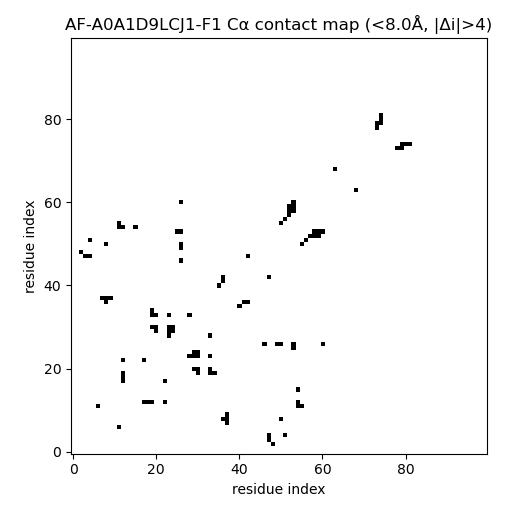LA A 1 87 ? 21.066 -8.508 -9.624 1.00 93.50 87 ALA A O 1
ATOM 694 N N . GLN A 1 88 ? 20.670 -6.396 -10.295 1.00 91.81 88 GLN A N 1
ATOM 695 C CA . GLN A 1 88 ? 21.489 -5.757 -9.258 1.00 91.81 88 GLN A CA 1
ATOM 696 C C . GLN A 1 88 ? 20.928 -5.990 -7.851 1.00 91.81 88 GLN A C 1
ATOM 698 O O . GLN A 1 88 ? 21.688 -6.334 -6.949 1.00 91.81 88 GLN A O 1
ATOM 703 N N . VAL A 1 89 ? 19.609 -5.852 -7.668 1.00 91.62 89 VAL A N 1
ATOM 704 C CA . VAL A 1 89 ? 18.952 -6.099 -6.373 1.00 91.62 89 VAL A CA 1
ATOM 705 C C . VAL A 1 89 ? 19.151 -7.549 -5.933 1.00 91.62 89 VAL A C 1
ATOM 707 O O . VAL A 1 89 ? 19.642 -7.775 -4.833 1.00 91.62 89 VAL A O 1
ATOM 710 N N . LYS A 1 90 ? 18.897 -8.525 -6.816 1.00 92.88 90 LYS A N 1
ATOM 711 C CA . LYS A 1 90 ? 19.117 -9.951 -6.513 1.00 92.88 90 LYS A CA 1
ATOM 712 C C . LYS A 1 90 ? 20.565 -10.257 -6.136 1.00 92.88 90 LYS A C 1
ATOM 714 O O . LYS A 1 90 ? 20.817 -11.069 -5.252 1.00 92.88 90 LYS A O 1
ATOM 719 N N . ALA A 1 91 ? 21.525 -9.625 -6.814 1.00 91.75 91 ALA A N 1
ATOM 720 C CA . ALA A 1 91 ? 22.938 -9.791 -6.493 1.00 91.75 91 ALA A CA 1
ATOM 721 C C . ALA A 1 91 ? 23.283 -9.214 -5.109 1.00 91.75 91 ALA A C 1
ATOM 723 O O . ALA A 1 91 ? 24.061 -9.825 -4.380 1.00 91.75 91 ALA A O 1
ATOM 724 N N . ALA A 1 92 ? 22.696 -8.071 -4.740 1.00 90.00 92 ALA A N 1
ATOM 725 C CA . ALA A 1 92 ? 22.880 -7.457 -3.426 1.00 90.00 92 ALA A CA 1
ATOM 726 C C . ALA A 1 92 ? 22.232 -8.282 -2.301 1.00 90.00 92 ALA A C 1
ATOM 728 O O . ALA A 1 92 ? 22.869 -8.497 -1.273 1.00 90.00 92 ALA A O 1
ATOM 729 N N . GLU A 1 93 ? 21.015 -8.792 -2.510 1.00 88.62 93 GLU A N 1
ATOM 730 C CA . GLU A 1 93 ? 20.321 -9.687 -1.570 1.00 88.62 93 GLU A CA 1
ATOM 731 C C . GLU A 1 93 ? 21.139 -10.964 -1.327 1.00 88.62 93 GLU A C 1
ATOM 733 O O . GLU A 1 93 ? 21.462 -11.285 -0.186 1.00 88.62 93 GLU A O 1
ATOM 738 N N . ALA A 1 94 ? 21.603 -11.615 -2.400 1.00 86.31 94 ALA A N 1
ATOM 739 C CA . ALA A 1 94 ? 22.441 -12.810 -2.304 1.00 86.31 94 ALA A CA 1
ATOM 740 C C . ALA A 1 94 ? 23.818 -12.553 -1.662 1.00 86.31 94 ALA A C 1
ATOM 742 O O . ALA A 1 94 ? 24.456 -13.492 -1.187 1.00 86.31 94 ALA A O 1
ATOM 743 N N . ALA A 1 95 ? 24.321 -11.315 -1.690 1.00 82.81 95 ALA A N 1
ATOM 744 C CA . ALA A 1 95 ? 25.554 -10.937 -1.004 1.00 82.81 95 ALA A CA 1
ATOM 745 C C . ALA A 1 95 ? 25.316 -10.657 0.489 1.00 82.81 95 ALA A C 1
ATOM 747 O O . ALA A 1 95 ? 26.158 -11.025 1.305 1.00 82.81 95 ALA A O 1
ATOM 748 N N . GLY A 1 96 ? 24.175 -10.052 0.837 1.00 72.69 96 GLY A N 1
ATOM 749 C CA . GLY A 1 96 ? 23.755 -9.820 2.220 1.00 72.69 96 GLY A CA 1
ATOM 750 C C . GLY A 1 96 ? 23.493 -11.122 2.977 1.00 72.69 96 GLY A C 1
ATOM 751 O O . GLY A 1 96 ? 24.017 -11.297 4.068 1.00 72.69 96 GLY A O 1
ATOM 752 N N . GLU A 1 97 ? 22.803 -12.080 2.353 1.00 62.00 97 GLU A N 1
ATOM 753 C CA . GLU A 1 97 ? 22.529 -13.409 2.932 1.00 62.00 97 GLU A CA 1
ATOM 754 C C . GLU A 1 97 ? 23.784 -14.275 3.144 1.00 62.00 97 GLU A C 1
ATOM 756 O O . GLU A 1 97 ? 23.738 -15.253 3.878 1.00 62.00 97 GLU A O 1
ATOM 761 N N . ARG A 1 98 ? 24.911 -13.961 2.489 1.00 56.94 98 ARG A N 1
ATOM 762 C CA . ARG A 1 98 ? 26.192 -14.672 2.693 1.00 56.94 98 ARG A CA 1
ATOM 763 C C . ARG A 1 98 ? 27.047 -14.067 3.803 1.00 56.94 98 ARG A C 1
ATOM 765 O O . ARG A 1 98 ? 28.065 -14.659 4.159 1.00 56.94 98 ARG A O 1
ATOM 772 N N . ALA A 1 99 ? 26.701 -12.867 4.258 1.00 51.41 99 ALA A N 1
ATOM 773 C CA . ALA A 1 99 ? 27.421 -12.142 5.298 1.00 51.41 99 ALA A CA 1
ATOM 774 C C . ALA A 1 99 ? 26.793 -12.325 6.693 1.00 51.41 99 ALA A C 1
ATOM 776 O O . ALA A 1 99 ? 27.386 -11.876 7.674 1.00 51.41 99 ALA A O 1
ATOM 777 N N . GLU A 1 100 ? 25.629 -12.973 6.765 1.00 41.91 100 GLU A N 1
ATOM 778 C CA . GLU A 1 100 ? 24.868 -13.302 7.976 1.00 41.91 100 GLU A CA 1
ATOM 779 C C . GLU A 1 100 ? 24.880 -14.820 8.219 1.00 41.91 100 GLU A C 1
ATOM 781 O O . GLU A 1 100 ? 25.005 -15.222 9.399 1.00 41.91 100 GLU A O 1
#

Foldseek 3Di:
DPLDPPDQLVVLCVVVVDDQQVLQVQLPHHSVRSVCSNVDPDDPPVSSVSSCCCRVVVHRPVPDDPVVVVVVVCVVVVVDDCVVVVVVVVVVVVVVVVVD

Nearest PDB structures (foldseek):
  4pu4-assembly1_C  TM=7.449E-01  e=1.127E-01  Shewanella oneidensis MR-1
  4pu4-assembly1_D  TM=5.834E-01  e=5.497E-02  Shewanella oneidensis MR-1
  4pu7-assembly1_B  TM=6.922E-01  e=2.452E-01  Shewanella oneidensis MR-1
  4pu8-assembly1_A  TM=6.913E-01  e=2.452E-01  Shewanella oneidensis MR-1
  1pra-assembly1_A  TM=6.879E-01  e=1.930E-01  Phage 434

Organism: NCBI:txid1108595

Solvent-accessible surface area (backbone atoms only — not comparable to full-atom values): 6051 Å² total; per-residue (Å²): 132,85,82,66,73,95,58,55,73,55,55,57,33,60,75,69,72,47,54,64,50,67,55,24,46,79,68,78,36,51,44,73,59,40,50,43,43,61,72,71,43,87,69,55,66,71,58,51,49,43,49,41,42,40,74,70,68,65,46,60,68,86,76,64,42,80,71,58,49,54,54,52,50,36,41,75,71,62,77,38,78,59,64,69,55,52,54,52,50,54,54,49,52,61,52,53,68,72,75,109

Radius of gyration: 16.55 Å; Cα contacts (8 Å, |Δi|>4): 56; chains: 1; bounding box: 45×28×36 Å

Mean predicted aligned error: 5.63 Å

Sequence (100 aa):
MKTQLNQTAREIRRQTGLNQQQFWSRIGVTQSGGSRYESGRNIPRPVQTLVSVVHIHGIELEKINRHNARVLRALLAGDIDIQPLLAQVKAAEAAGERAE

Secondary structure (DSSP, 8-state):
-----SS-HHHHHHHTT--HHHHHHTTT--HHHHHHHHTTPPPPHHHHHHHIIIIIS---GGG--HHHHHHHHHHHHTSS-HHHHHHHHHHHHHHHTT--

pLDDT: mean 89.84, std 13.34, range [38.28, 97.88]